Protein AF-A0A9W6U1C8-F1 (afdb_monomer_lite)

Organism: NCBI:txid2077276

Sequence (141 aa):
MPERPANHAFNPTRPQHAINRLLVSSEHEGKSPSALAEAMISSGATKFKPHHNYLIYDLEFGRRGLTIMHFVRFDFAARRASYADGSVNLNIFAASFSMPTAPKPQSLDGASNALSVLHVFAEAFFDQSTCRLLSSAWEFI

Structure (mmCIF, N/CA/C/O backbone):
data_AF-A0A9W6U1C8-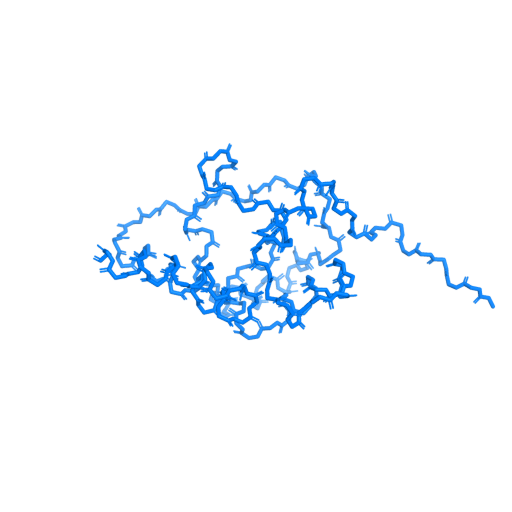F1
#
_entry.id   AF-A0A9W6U1C8-F1
#
loop_
_atom_site.group_PDB
_atom_site.id
_atom_site.type_symbol
_atom_site.label_atom_id
_atom_site.label_alt_id
_atom_site.label_comp_id
_atom_site.label_asym_id
_atom_site.label_entity_id
_atom_site.label_seq_id
_atom_site.pdbx_PDB_ins_code
_atom_site.Cartn_x
_atom_site.Cartn_y
_atom_site.Cartn_z
_atom_site.occupancy
_atom_site.B_iso_or_equiv
_atom_site.auth_seq_id
_atom_site.auth_comp_id
_atom_site.auth_asym_id
_atom_site.auth_atom_id
_atom_site.pdbx_PDB_model_num
ATOM 1 N N . MET A 1 1 ? 8.203 0.757 38.483 1.00 35.03 1 MET A N 1
ATOM 2 C CA . MET A 1 1 ? 9.018 1.638 37.619 1.00 35.03 1 MET A CA 1
ATOM 3 C C . MET A 1 1 ? 8.229 1.836 36.337 1.00 35.03 1 MET A C 1
ATOM 5 O O . MET A 1 1 ? 7.955 0.821 35.712 1.00 35.03 1 MET A O 1
ATOM 9 N N . PRO A 1 2 ? 7.765 3.045 35.975 1.00 43.03 2 PRO A N 1
ATOM 10 C CA . PRO A 1 2 ? 7.132 3.226 34.679 1.00 43.03 2 PRO A CA 1
ATOM 11 C C . PRO A 1 2 ? 8.224 3.237 33.606 1.00 43.03 2 PRO A C 1
ATOM 13 O O . PRO A 1 2 ? 9.221 3.949 33.738 1.00 43.03 2 PRO A O 1
ATOM 16 N N . GLU A 1 3 ? 8.050 2.404 32.585 1.00 40.16 3 GLU A N 1
ATOM 17 C CA . GLU A 1 3 ? 8.913 2.342 31.407 1.00 40.16 3 GLU A CA 1
ATOM 18 C C . GLU A 1 3 ? 9.041 3.732 30.769 1.00 40.16 3 GLU A C 1
ATOM 20 O O . GLU A 1 3 ? 8.054 4.422 30.504 1.00 40.16 3 GLU A O 1
ATOM 25 N N . ARG A 1 4 ? 10.283 4.165 30.550 1.00 35.06 4 ARG A N 1
ATOM 26 C CA . ARG A 1 4 ? 10.612 5.411 29.857 1.00 35.06 4 ARG A CA 1
ATOM 27 C C . ARG A 1 4 ? 10.182 5.240 28.387 1.00 35.06 4 ARG A C 1
ATOM 29 O O . ARG A 1 4 ? 10.653 4.286 27.770 1.00 35.06 4 ARG A O 1
ATOM 36 N N . PRO A 1 5 ? 9.335 6.110 27.799 1.00 37.94 5 PRO A N 1
ATOM 37 C CA . PRO A 1 5 ? 8.966 5.964 26.396 1.00 37.94 5 PRO A CA 1
ATOM 38 C C . PRO A 1 5 ? 10.231 6.014 25.536 1.00 37.94 5 PRO A C 1
ATOM 40 O O . PRO A 1 5 ? 11.079 6.890 25.726 1.00 37.94 5 PRO A O 1
ATOM 43 N N . ALA A 1 6 ? 10.377 5.063 24.614 1.00 43.75 6 ALA A N 1
ATOM 44 C CA . ALA A 1 6 ? 11.482 5.059 23.668 1.00 43.75 6 ALA A CA 1
ATOM 45 C C . ALA A 1 6 ? 11.498 6.398 22.913 1.00 43.75 6 ALA A C 1
ATOM 47 O O . ALA A 1 6 ? 10.523 6.764 22.259 1.00 43.75 6 ALA A O 1
ATOM 48 N N . ASN A 1 7 ? 12.615 7.125 22.998 1.00 44.34 7 ASN A N 1
ATOM 49 C CA . ASN A 1 7 ? 12.807 8.495 22.491 1.00 44.34 7 ASN A CA 1
ATOM 50 C C . ASN A 1 7 ? 12.761 8.617 20.942 1.00 44.34 7 ASN A C 1
ATOM 52 O O . ASN A 1 7 ? 13.229 9.600 20.380 1.00 44.34 7 ASN A O 1
ATOM 56 N N . HIS A 1 8 ? 12.233 7.596 20.256 1.00 49.66 8 HIS A N 1
ATOM 57 C CA . HIS A 1 8 ? 12.170 7.431 18.799 1.00 49.66 8 HIS A CA 1
ATOM 58 C C . HIS A 1 8 ? 10.780 6.966 18.322 1.00 49.66 8 HIS A C 1
ATOM 60 O O . HIS A 1 8 ? 10.643 6.477 17.204 1.00 49.66 8 HIS A O 1
ATOM 66 N N . ALA A 1 9 ? 9.745 7.066 19.164 1.00 55.47 9 ALA A N 1
ATOM 67 C CA . ALA A 1 9 ? 8.395 6.680 18.770 1.00 55.47 9 ALA A CA 1
ATOM 68 C C . ALA A 1 9 ? 7.914 7.520 17.574 1.00 55.47 9 ALA A C 1
ATOM 70 O O . ALA A 1 9 ? 8.045 8.747 17.564 1.00 55.47 9 ALA A O 1
ATOM 71 N N . PHE A 1 10 ? 7.351 6.853 16.567 1.00 65.75 10 PHE A N 1
ATOM 72 C CA . PHE A 1 10 ? 6.776 7.517 15.407 1.00 65.75 10 PHE A CA 1
ATOM 73 C C . PHE A 1 10 ? 5.647 8.458 15.831 1.00 65.75 10 PHE A C 1
ATOM 75 O O . PHE A 1 10 ? 4.668 8.032 16.445 1.00 65.75 10 PHE A O 1
ATOM 82 N N . ASN A 1 11 ? 5.787 9.738 15.487 1.00 69.75 11 ASN A N 1
ATOM 83 C CA . ASN A 1 11 ? 4.835 10.778 15.852 1.00 69.75 11 ASN A CA 1
ATOM 84 C C . ASN A 1 11 ? 4.389 11.553 14.598 1.00 69.75 11 ASN A C 1
ATOM 86 O O . ASN A 1 11 ? 5.051 12.524 14.215 1.00 69.75 11 ASN A O 1
ATOM 90 N N . PRO A 1 12 ? 3.317 11.109 13.916 1.00 73.19 12 PRO A N 1
ATOM 91 C CA . PRO A 1 12 ? 2.825 11.767 12.713 1.00 73.19 12 PRO A CA 1
ATOM 92 C C . PRO A 1 12 ? 2.339 13.195 12.991 1.00 73.19 12 PRO A C 1
ATOM 94 O O . PRO A 1 12 ? 1.767 13.514 14.031 1.00 73.19 12 PRO A O 1
ATOM 97 N N . THR A 1 13 ? 2.513 14.077 12.013 1.00 75.75 13 THR A N 1
ATOM 98 C CA . THR A 1 13 ? 1.953 15.434 12.041 1.00 75.75 13 THR A CA 1
ATOM 99 C C . THR A 1 13 ? 0.422 15.421 11.913 1.00 75.75 13 THR A C 1
ATOM 101 O O . THR A 1 13 ? -0.195 14.428 11.523 1.00 75.75 13 THR A O 1
ATOM 104 N N . ARG A 1 14 ? -0.238 16.553 12.201 1.00 80.44 14 ARG A N 1
ATOM 105 C CA . ARG A 1 14 ? -1.704 16.666 12.055 1.00 80.44 14 ARG A CA 1
ATOM 106 C C . ARG A 1 14 ? -2.212 16.353 10.634 1.00 80.44 14 ARG A C 1
ATOM 108 O O . ARG A 1 14 ? -3.179 15.598 10.542 1.00 80.44 14 ARG A O 1
ATOM 115 N N . PRO A 1 15 ? -1.599 16.869 9.545 1.00 78.25 15 PRO A N 1
ATOM 116 C CA . PRO A 1 15 ? -1.993 16.493 8.184 1.00 78.25 15 PRO A CA 1
ATOM 117 C C . PRO A 1 15 ? -1.823 14.997 7.925 1.00 78.25 15 PRO A C 1
ATOM 119 O O . PRO A 1 15 ? -2.721 14.361 7.385 1.00 78.25 15 PRO A O 1
ATOM 122 N N . GLN A 1 16 ? -0.725 14.417 8.405 1.00 76.38 16 GLN A N 1
ATOM 123 C CA . GLN A 1 16 ? -0.452 12.992 8.273 1.00 76.38 16 GLN A CA 1
ATOM 124 C C . GLN A 1 16 ? -1.524 12.130 8.958 1.00 76.38 16 GLN A C 1
ATOM 126 O O . GLN A 1 16 ? -2.017 11.161 8.385 1.00 76.38 16 GLN A O 1
ATOM 131 N N . HIS A 1 17 ? -1.964 12.515 10.157 1.00 79.62 17 HIS A N 1
ATOM 132 C CA . HIS A 1 17 ? -3.090 11.866 10.832 1.00 79.62 17 HIS A CA 1
ATOM 133 C C . HIS A 1 17 ? -4.426 12.027 10.097 1.00 79.62 17 HIS A C 1
ATOM 135 O O . HIS A 1 17 ? -5.304 11.174 10.231 1.00 79.62 17 HIS A O 1
ATOM 141 N N . ALA A 1 18 ? -4.629 13.129 9.375 1.00 81.88 18 ALA A N 1
ATOM 142 C CA . ALA A 1 18 ? -5.822 13.310 8.556 1.00 81.88 18 ALA A CA 1
ATOM 143 C C . ALA A 1 18 ? -5.796 12.372 7.341 1.00 81.88 18 ALA A C 1
ATOM 145 O O . ALA A 1 18 ? -6.769 11.659 7.130 1.00 81.88 18 ALA A O 1
ATOM 146 N N . ILE A 1 19 ? -4.670 12.301 6.624 1.00 79.88 19 ILE A N 1
ATOM 147 C CA . ILE A 1 19 ? -4.482 11.397 5.478 1.00 79.88 19 ILE A CA 1
ATOM 148 C C . ILE A 1 19 ? -4.676 9.939 5.906 1.00 79.88 19 ILE A C 1
ATOM 150 O O . ILE A 1 19 ? -5.490 9.234 5.317 1.00 79.88 19 ILE A O 1
ATOM 154 N N . ASN A 1 20 ? -4.031 9.508 6.993 1.00 82.56 20 ASN A N 1
ATOM 155 C CA . ASN A 1 20 ? -4.184 8.144 7.501 1.00 82.56 20 ASN A CA 1
ATOM 156 C C . ASN A 1 20 ? -5.648 7.792 7.803 1.00 82.56 20 ASN A C 1
ATOM 158 O O . ASN A 1 20 ? -6.088 6.696 7.485 1.00 82.56 20 ASN A O 1
ATOM 162 N N . ARG A 1 21 ? -6.417 8.711 8.403 1.00 83.44 21 ARG A N 1
ATOM 163 C CA . ARG A 1 21 ? -7.844 8.483 8.700 1.00 83.44 21 ARG A CA 1
ATOM 164 C C . ARG A 1 21 ? -8.724 8.385 7.457 1.00 83.44 21 ARG A C 1
ATOM 166 O O . ARG A 1 21 ? -9.796 7.807 7.544 1.00 83.44 21 ARG A O 1
ATOM 173 N N . LEU A 1 22 ? -8.298 8.972 6.343 1.00 84.50 22 LEU A N 1
ATOM 174 C CA . LEU A 1 22 ? -9.016 8.879 5.075 1.00 84.50 22 LEU A CA 1
ATOM 175 C C . LEU A 1 22 ? -8.704 7.579 4.332 1.00 84.50 22 LEU A C 1
ATOM 177 O O . LEU A 1 22 ? -9.557 7.093 3.603 1.00 84.50 22 LEU A O 1
ATOM 181 N N . LEU A 1 23 ? -7.488 7.049 4.490 1.00 85.56 23 LEU A N 1
ATOM 182 C CA . LEU A 1 23 ? -7.010 5.909 3.709 1.00 85.56 23 LEU A CA 1
ATOM 183 C C . LEU A 1 23 ? -7.167 4.571 4.424 1.00 85.56 23 LEU A C 1
ATOM 185 O O . LEU A 1 23 ? -7.408 3.571 3.764 1.00 85.56 23 LEU A O 1
ATOM 189 N N . VAL A 1 24 ? -6.965 4.518 5.740 1.00 88.19 24 VAL A N 1
ATOM 190 C CA . VAL A 1 24 ? -6.871 3.256 6.487 1.00 88.19 24 VAL A CA 1
ATOM 191 C C . VAL A 1 24 ? -8.254 2.714 6.833 1.00 88.19 24 VAL A C 1
ATOM 193 O O . VAL A 1 24 ? -9.137 3.464 7.243 1.00 88.19 24 VAL A O 1
ATOM 196 N N . SER A 1 25 ? -8.418 1.395 6.717 1.00 89.25 25 SER A N 1
ATOM 197 C CA . SER A 1 25 ? -9.639 0.687 7.112 1.00 89.25 25 SER A CA 1
ATOM 198 C C . SER A 1 25 ? -10.004 0.939 8.581 1.00 89.25 25 SER A C 1
ATOM 200 O O . SER A 1 25 ? -9.138 0.997 9.460 1.00 89.25 25 SER A O 1
ATOM 202 N N . SER A 1 26 ? -11.306 0.999 8.877 1.00 88.56 26 SER A N 1
ATOM 203 C CA . SER A 1 26 ? -11.824 1.123 10.247 1.00 88.56 26 SER A CA 1
ATOM 204 C C . SER A 1 26 ? -11.401 -0.036 11.158 1.00 88.56 26 SER A C 1
ATOM 206 O O . SER A 1 26 ? -11.353 0.124 12.372 1.00 88.56 26 SER A O 1
ATOM 208 N N . GLU A 1 27 ? -11.010 -1.189 10.603 1.00 88.00 27 GLU A N 1
ATOM 209 C CA . GLU A 1 27 ? -10.448 -2.321 11.365 1.00 88.00 27 GLU A CA 1
ATOM 210 C C . GLU A 1 27 ? -9.121 -1.996 12.074 1.00 88.00 27 GLU A C 1
ATOM 212 O O . GLU A 1 27 ? -8.603 -2.777 12.879 1.00 88.00 27 GLU A O 1
ATOM 217 N N . HIS A 1 28 ? -8.504 -0.867 11.741 1.00 86.94 28 HIS A N 1
ATOM 218 C CA . HIS A 1 28 ? -7.275 -0.390 12.364 1.00 86.94 28 HIS A CA 1
ATOM 219 C C . HIS A 1 28 ? -7.484 0.892 13.169 1.00 86.94 28 HIS A C 1
ATOM 221 O O . HIS A 1 28 ? -6.512 1.482 13.648 1.00 86.94 28 HIS A O 1
ATOM 227 N N . GLU A 1 29 ? -8.738 1.305 13.359 1.00 83.69 29 GLU A N 1
ATOM 228 C CA . GLU A 1 29 ? -9.080 2.421 14.225 1.00 83.69 29 GLU A CA 1
ATOM 229 C C . GLU A 1 29 ? -8.630 2.144 15.670 1.00 83.69 29 GLU A C 1
ATOM 231 O O . GLU A 1 29 ? -8.654 1.017 16.163 1.00 83.69 29 GLU A O 1
ATOM 236 N N . GLY A 1 30 ? -8.127 3.179 16.344 1.00 82.81 30 GLY A N 1
ATOM 237 C CA . GLY A 1 30 ? -7.608 3.070 17.710 1.00 82.81 30 GLY A CA 1
ATOM 238 C C . GLY A 1 30 ? -6.205 2.462 17.840 1.00 82.81 30 GLY A C 1
ATOM 239 O O . GLY A 1 30 ? -5.607 2.582 18.912 1.00 82.81 30 GLY A O 1
ATOM 240 N N . LYS A 1 31 ? -5.620 1.878 16.781 1.00 83.94 31 LYS A N 1
ATOM 241 C CA . LYS A 1 31 ? -4.203 1.474 16.804 1.00 83.94 31 LYS A CA 1
ATOM 242 C C . LYS A 1 31 ? -3.306 2.709 16.882 1.00 83.94 31 LYS A C 1
ATOM 244 O O . LYS A 1 31 ? -3.523 3.702 16.185 1.00 83.94 31 LYS A O 1
ATOM 249 N N . SER A 1 32 ? -2.265 2.641 17.713 1.00 82.88 32 SER A N 1
ATOM 250 C CA . SER A 1 32 ? -1.232 3.679 17.706 1.00 82.88 32 SER A CA 1
ATOM 251 C C . SER A 1 32 ? -0.492 3.671 16.358 1.00 82.88 32 SER A C 1
ATOM 253 O O . SER A 1 32 ? -0.371 2.607 15.743 1.00 82.88 32 SER A O 1
ATOM 255 N N . PRO A 1 33 ? 0.043 4.816 15.895 1.00 77.25 33 PRO A N 1
ATOM 256 C CA . PRO A 1 33 ? 0.792 4.878 14.639 1.00 77.25 33 PRO A CA 1
ATOM 257 C C . PRO A 1 33 ? 1.922 3.849 14.545 1.00 77.25 33 PRO A C 1
ATOM 259 O O . PRO A 1 33 ? 2.076 3.194 13.517 1.00 77.25 33 PRO A O 1
ATOM 262 N N . SER A 1 34 ? 2.671 3.651 15.634 1.00 76.94 34 SER A N 1
ATOM 263 C CA . SER A 1 34 ? 3.741 2.651 15.696 1.00 76.94 34 SER A CA 1
ATOM 264 C C . SER A 1 34 ? 3.213 1.222 15.555 1.00 76.94 34 SER A C 1
ATOM 266 O O . SER A 1 34 ? 3.761 0.452 14.774 1.00 76.94 34 SER A O 1
ATOM 268 N N . ALA A 1 35 ? 2.126 0.875 16.257 1.00 81.50 35 ALA A N 1
ATOM 269 C CA . ALA A 1 35 ? 1.547 -0.470 16.202 1.00 81.50 35 ALA A CA 1
ATOM 270 C C . ALA A 1 35 ? 0.947 -0.783 14.824 1.00 81.50 35 ALA A C 1
ATOM 272 O O . ALA A 1 35 ? 1.059 -1.903 14.325 1.00 81.50 35 ALA A O 1
ATOM 273 N N . LEU A 1 36 ? 0.318 0.210 14.191 1.00 81.69 36 LEU A N 1
ATOM 274 C CA . LEU A 1 36 ? -0.200 0.078 12.834 1.00 81.69 36 LEU A CA 1
ATOM 275 C C . LEU A 1 36 ? 0.934 -0.159 11.835 1.00 81.69 36 LEU A C 1
ATOM 277 O O . LEU A 1 36 ? 0.874 -1.090 11.033 1.00 81.69 36 LEU A O 1
ATOM 281 N N . ALA A 1 37 ? 1.988 0.647 11.916 1.00 77.75 37 ALA A N 1
ATOM 282 C CA . ALA A 1 37 ? 3.098 0.524 10.995 1.00 77.75 37 ALA A CA 1
ATOM 283 C C . ALA A 1 37 ? 3.882 -0.785 11.187 1.00 77.75 37 ALA A C 1
ATOM 285 O O . ALA A 1 37 ? 4.279 -1.407 10.205 1.00 77.75 37 ALA A O 1
ATOM 286 N N . GLU A 1 38 ? 4.036 -1.266 12.421 1.00 77.44 38 GLU A N 1
ATOM 287 C CA . GLU A 1 38 ? 4.610 -2.587 12.700 1.00 77.44 38 GLU A CA 1
ATOM 288 C C . GLU A 1 38 ? 3.766 -3.723 12.095 1.00 77.44 38 GLU A C 1
ATOM 290 O O . GLU A 1 38 ? 4.311 -4.629 11.454 1.00 77.44 38 GLU A O 1
ATOM 295 N N . ALA A 1 39 ? 2.434 -3.650 12.210 1.00 82.56 39 ALA A N 1
ATOM 296 C CA . ALA A 1 39 ? 1.525 -4.611 11.581 1.00 82.56 39 ALA A CA 1
ATOM 297 C C . ALA A 1 39 ? 1.656 -4.613 10.047 1.00 82.56 39 ALA A C 1
ATOM 299 O O . ALA A 1 39 ? 1.627 -5.669 9.417 1.00 82.56 39 ALA A O 1
ATOM 300 N N . MET A 1 40 ? 1.858 -3.446 9.436 1.00 83.12 40 MET A N 1
ATOM 301 C CA . MET A 1 40 ? 2.088 -3.336 7.995 1.00 83.12 40 MET A CA 1
ATOM 302 C C . MET A 1 40 ? 3.424 -3.933 7.584 1.00 83.12 40 MET A C 1
ATOM 304 O O . MET A 1 40 ? 3.461 -4.783 6.701 1.00 83.12 40 MET A O 1
ATOM 308 N N . ILE A 1 41 ? 4.516 -3.563 8.245 1.00 77.81 41 ILE A N 1
ATOM 309 C CA . ILE A 1 41 ? 5.859 -4.079 7.946 1.00 77.81 41 ILE A CA 1
ATOM 310 C C . ILE A 1 41 ? 5.904 -5.611 8.022 1.00 77.81 41 ILE A C 1
ATOM 312 O O . ILE A 1 41 ? 6.536 -6.258 7.182 1.00 77.81 41 ILE A O 1
ATOM 316 N N . SER A 1 42 ? 5.267 -6.178 9.049 1.00 78.19 42 SER A N 1
ATOM 317 C CA . SER A 1 42 ? 5.288 -7.615 9.338 1.00 78.19 42 SER A CA 1
ATOM 318 C C . SER A 1 42 ? 4.298 -8.430 8.501 1.00 78.19 42 SER A C 1
ATOM 320 O O . SER A 1 42 ? 4.419 -9.654 8.433 1.00 78.19 42 SER A O 1
ATOM 322 N N . SER A 1 43 ? 3.349 -7.782 7.822 1.00 84.31 43 SER A N 1
ATOM 323 C CA . SER A 1 43 ? 2.328 -8.467 7.034 1.00 84.31 43 SER A CA 1
ATOM 324 C C . SER A 1 43 ? 2.874 -9.098 5.754 1.00 84.31 43 SER A C 1
ATOM 326 O O . SER A 1 43 ? 3.675 -8.515 5.020 1.00 84.31 43 SER A O 1
ATOM 328 N N . GLY A 1 44 ? 2.348 -10.281 5.422 1.00 83.50 44 GLY A N 1
ATOM 329 C CA . GLY A 1 44 ? 2.587 -10.944 4.137 1.00 83.50 44 GLY A CA 1
ATOM 330 C C . GLY A 1 44 ? 2.029 -10.178 2.928 1.00 83.50 44 GLY A C 1
ATOM 331 O O . GLY A 1 44 ? 2.446 -10.437 1.796 1.00 83.50 44 GLY A O 1
ATOM 332 N N . ALA A 1 45 ? 1.125 -9.217 3.153 1.00 87.69 45 ALA A N 1
ATOM 333 C CA . ALA A 1 45 ? 0.632 -8.307 2.119 1.00 87.69 45 ALA A CA 1
ATOM 334 C C . ALA A 1 45 ? 1.689 -7.264 1.708 1.00 87.69 45 ALA A C 1
ATOM 336 O O . ALA A 1 45 ? 1.689 -6.794 0.569 1.00 87.69 45 ALA A O 1
ATOM 337 N N . THR A 1 46 ? 2.656 -6.964 2.582 1.00 85.62 46 THR A N 1
ATOM 338 C CA . THR A 1 46 ? 3.759 -6.035 2.302 1.00 85.62 46 THR A CA 1
ATOM 339 C C . THR A 1 46 ? 4.841 -6.740 1.496 1.00 85.62 46 THR A C 1
ATOM 341 O O . THR A 1 46 ? 5.839 -7.268 2.003 1.00 85.62 46 THR A O 1
ATOM 344 N N . LYS A 1 47 ? 4.595 -6.779 0.184 1.00 86.12 47 LYS A N 1
ATOM 345 C CA . LYS A 1 47 ? 5.460 -7.407 -0.821 1.00 86.12 47 LYS A CA 1
ATOM 346 C C . LYS A 1 47 ? 6.446 -6.428 -1.453 1.00 86.12 47 LYS A C 1
ATOM 348 O O . LYS A 1 47 ? 7.081 -6.795 -2.428 1.00 86.12 47 LYS A O 1
ATOM 353 N N . PHE A 1 48 ? 6.579 -5.217 -0.923 1.00 83.12 48 PHE A N 1
ATOM 354 C CA . PHE A 1 48 ? 7.556 -4.201 -1.323 1.00 83.12 48 PHE A CA 1
ATOM 355 C C . PHE A 1 48 ? 8.497 -3.893 -0.144 1.00 83.12 48 PHE A C 1
ATOM 357 O O . PHE A 1 48 ? 8.312 -4.399 0.965 1.00 83.12 48 PHE A O 1
ATOM 364 N N . LYS A 1 49 ? 9.554 -3.107 -0.374 1.00 77.00 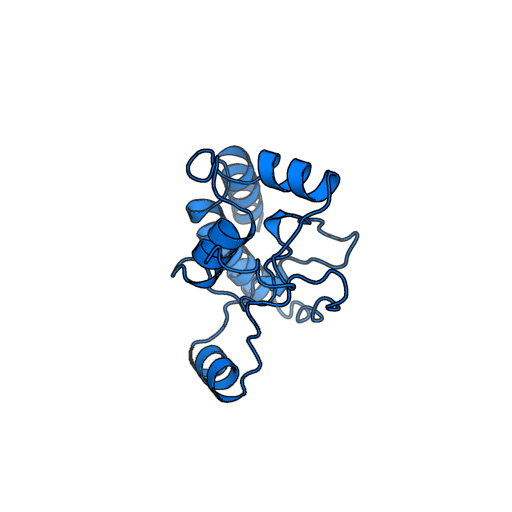49 LYS A N 1
ATOM 365 C CA . LYS A 1 49 ? 10.567 -2.834 0.657 1.00 77.00 49 LYS A CA 1
ATOM 366 C C . LYS A 1 49 ? 9.927 -2.039 1.814 1.00 77.00 49 LYS A C 1
ATOM 368 O O . LYS A 1 49 ? 9.313 -1.019 1.547 1.00 77.00 49 LYS A O 1
ATOM 373 N N . PRO A 1 50 ? 10.062 -2.419 3.091 1.00 64.88 50 PRO A N 1
ATOM 374 C CA . PRO A 1 50 ? 9.315 -1.781 4.185 1.00 64.88 50 PRO A CA 1
ATOM 375 C C . PRO A 1 50 ? 9.852 -0.414 4.651 1.00 64.88 50 PRO A C 1
ATOM 377 O O . PRO A 1 50 ? 9.334 0.144 5.609 1.00 64.88 50 PRO A O 1
ATOM 380 N N . HIS A 1 51 ? 10.849 0.187 3.986 1.00 61.03 51 HIS A N 1
ATOM 381 C CA . HIS A 1 51 ? 11.282 1.563 4.316 1.00 61.03 51 HIS A CA 1
ATOM 382 C C . HIS A 1 51 ? 10.220 2.629 4.003 1.00 61.03 51 HIS A C 1
ATOM 384 O O . HIS A 1 51 ? 10.423 3.811 4.262 1.00 61.03 51 HIS A O 1
ATOM 390 N N . HIS A 1 52 ? 9.097 2.222 3.420 1.00 58.59 52 HIS A N 1
ATOM 391 C CA . HIS A 1 52 ? 8.072 3.104 2.899 1.00 58.59 52 HIS A CA 1
ATOM 392 C C . HIS A 1 52 ? 6.921 3.334 3.892 1.00 58.59 52 HIS A C 1
ATOM 394 O O . HIS A 1 52 ? 5.806 3.606 3.481 1.00 58.59 52 HIS A O 1
ATOM 400 N N . ASN A 1 53 ? 7.120 3.274 5.209 1.00 55.19 53 ASN A N 1
ATOM 401 C CA . ASN A 1 53 ? 5.978 3.450 6.125 1.00 55.19 53 ASN A CA 1
ATOM 402 C C . ASN A 1 53 ? 5.416 4.891 6.167 1.00 55.19 53 ASN A C 1
ATOM 404 O O . ASN A 1 53 ? 4.369 5.132 6.766 1.00 55.19 53 ASN A O 1
ATOM 408 N N . TYR A 1 54 ? 6.052 5.841 5.468 1.00 56.53 54 TYR A N 1
ATOM 409 C CA . TYR A 1 54 ? 5.471 7.147 5.127 1.00 56.53 54 TYR A CA 1
ATOM 410 C C . TYR A 1 54 ? 4.236 7.033 4.216 1.00 56.53 54 TYR A C 1
ATOM 412 O O . TYR A 1 54 ? 3.447 7.967 4.158 1.00 56.53 54 TYR A O 1
ATOM 420 N N . LEU A 1 55 ? 4.024 5.895 3.546 1.00 59.84 55 LEU A N 1
ATOM 421 C CA . LEU A 1 55 ? 3.000 5.688 2.514 1.00 59.84 55 LEU A CA 1
ATOM 422 C C . LEU A 1 55 ? 1.556 5.952 2.938 1.00 59.84 55 LEU A C 1
ATOM 424 O O . LEU A 1 55 ? 0.709 6.112 2.077 1.00 59.84 55 LEU A O 1
ATOM 428 N N . ILE A 1 56 ? 1.251 5.963 4.229 1.00 65.81 56 ILE A N 1
ATOM 429 C CA . ILE A 1 56 ? -0.138 6.021 4.725 1.00 65.81 56 ILE A CA 1
ATOM 430 C C . ILE A 1 56 ? -0.426 7.350 5.395 1.00 65.81 56 ILE A C 1
ATOM 432 O O . ILE A 1 56 ? -1.541 7.862 5.398 1.00 65.81 56 ILE A O 1
ATOM 436 N N . TYR A 1 57 ? 0.631 7.924 5.941 1.00 65.81 57 TYR A N 1
ATOM 437 C CA . TYR A 1 57 ? 0.614 9.244 6.513 1.00 65.81 57 TYR A CA 1
ATOM 438 C C . TYR A 1 57 ? 0.877 10.301 5.427 1.00 65.81 57 TYR A C 1
ATOM 440 O O . TYR A 1 57 ? 0.504 11.449 5.613 1.00 65.81 57 TYR A O 1
ATOM 448 N N . ASP A 1 58 ? 1.459 9.934 4.281 1.00 63.44 58 ASP A N 1
ATOM 449 C CA . ASP A 1 58 ? 1.927 10.870 3.253 1.00 63.44 58 ASP A CA 1
ATOM 450 C C . ASP A 1 58 ? 1.794 10.315 1.817 1.00 63.44 58 ASP A C 1
ATOM 452 O O . ASP A 1 58 ? 2.710 10.442 1.001 1.00 63.44 58 ASP A O 1
ATOM 456 N N . LEU A 1 59 ? 0.666 9.662 1.493 1.00 66.75 59 LEU A N 1
ATOM 457 C CA . LEU A 1 59 ? 0.391 9.168 0.135 1.00 66.75 59 LEU A CA 1
ATOM 458 C C . LEU A 1 59 ? 0.157 10.339 -0.842 1.00 66.75 59 LEU A C 1
ATOM 460 O O . LEU A 1 59 ? -0.976 10.708 -1.140 1.00 66.75 59 LEU A O 1
ATOM 464 N N . GLU A 1 60 ? 1.231 10.927 -1.364 1.00 63.69 60 GLU A N 1
ATOM 465 C CA . GLU A 1 60 ? 1.174 11.989 -2.374 1.00 63.69 60 GLU A CA 1
ATOM 466 C C . GLU A 1 60 ? 1.919 11.570 -3.649 1.00 63.69 60 GLU A C 1
ATOM 468 O O . GLU A 1 60 ? 3.131 11.771 -3.788 1.00 63.69 60 GLU A O 1
ATOM 473 N N . PHE A 1 61 ? 1.188 11.016 -4.622 1.00 61.22 61 PHE A N 1
ATOM 474 C CA . PHE A 1 61 ? 1.747 10.763 -5.951 1.00 61.22 61 PHE A CA 1
ATOM 475 C C . PHE A 1 61 ? 2.176 12.084 -6.618 1.00 61.22 61 PHE A C 1
ATOM 477 O O . PHE A 1 61 ? 1.452 13.080 -6.600 1.00 61.22 61 PHE A O 1
ATOM 484 N N . GLY A 1 62 ? 3.377 12.110 -7.201 1.00 54.50 62 GLY A N 1
ATOM 485 C CA . GLY A 1 62 ? 3.884 13.235 -8.002 1.00 54.50 62 GLY A CA 1
ATOM 486 C C . GLY A 1 62 ? 4.395 14.466 -7.232 1.00 54.50 62 GLY A C 1
ATOM 487 O O . GLY A 1 62 ? 5.405 15.029 -7.642 1.00 54.50 62 GLY A O 1
ATOM 488 N N . ARG A 1 63 ? 3.785 14.877 -6.107 1.00 53.66 63 ARG A N 1
ATOM 489 C CA . ARG A 1 63 ? 4.227 16.077 -5.346 1.00 53.66 63 ARG A CA 1
ATOM 490 C C . ARG A 1 63 ? 5.486 15.864 -4.512 1.00 53.66 63 ARG A C 1
ATOM 492 O O . ARG A 1 63 ? 6.290 16.782 -4.385 1.00 53.66 63 ARG A O 1
ATOM 499 N N . ARG A 1 64 ? 5.671 14.659 -3.971 1.00 56.50 64 ARG A N 1
ATOM 500 C CA . ARG A 1 64 ? 6.860 14.278 -3.184 1.00 56.50 64 ARG A CA 1
ATOM 501 C C . ARG A 1 64 ? 7.694 13.195 -3.857 1.00 56.50 64 ARG A C 1
ATOM 503 O O . ARG A 1 64 ? 8.584 12.626 -3.243 1.00 56.50 64 ARG A O 1
ATOM 510 N N . GLY A 1 65 ? 7.407 12.908 -5.127 1.00 60.31 65 GLY A N 1
ATOM 511 C CA . GLY A 1 65 ? 8.119 11.891 -5.895 1.00 60.31 65 GLY A CA 1
ATOM 512 C C . GLY A 1 65 ? 7.654 10.459 -5.639 1.00 60.31 65 GLY A C 1
ATOM 513 O O . GLY A 1 65 ? 8.283 9.552 -6.170 1.00 60.31 65 GLY A O 1
ATOM 514 N N . LEU A 1 66 ? 6.559 10.229 -4.897 1.00 70.62 66 LEU A N 1
ATOM 515 C CA . LEU A 1 66 ? 5.972 8.894 -4.815 1.00 70.62 66 LEU A CA 1
ATOM 516 C C . LEU A 1 66 ? 5.398 8.503 -6.185 1.00 70.62 66 LEU A C 1
ATOM 518 O O . LEU A 1 66 ? 4.673 9.261 -6.831 1.00 70.62 66 LEU A O 1
ATOM 522 N N . THR A 1 67 ? 5.744 7.304 -6.627 1.00 78.75 67 THR A N 1
ATOM 523 C CA . THR A 1 67 ? 5.323 6.697 -7.894 1.00 78.75 67 THR A CA 1
ATOM 524 C C . THR A 1 67 ? 4.923 5.250 -7.645 1.00 78.75 67 THR A C 1
ATOM 526 O O . THR A 1 67 ? 5.405 4.636 -6.691 1.00 78.75 67 THR A O 1
ATOM 529 N N . ILE A 1 68 ? 4.108 4.673 -8.535 1.00 83.69 68 ILE A N 1
ATOM 530 C CA . ILE A 1 68 ? 3.718 3.252 -8.474 1.00 83.69 68 ILE A CA 1
ATOM 531 C C . ILE A 1 68 ? 4.960 2.343 -8.402 1.00 83.69 68 ILE A C 1
ATOM 533 O O . ILE A 1 68 ? 4.947 1.315 -7.738 1.00 83.69 68 ILE A O 1
ATOM 537 N N . MET A 1 69 ? 6.087 2.767 -8.977 1.00 86.31 69 MET A N 1
ATOM 538 C CA . MET A 1 69 ? 7.339 2.010 -8.963 1.00 86.31 69 MET A CA 1
ATOM 539 C C . MET A 1 69 ? 7.994 1.864 -7.574 1.00 86.31 69 MET A C 1
ATOM 541 O O . MET A 1 69 ? 8.901 1.049 -7.425 1.00 86.31 69 MET A O 1
ATOM 545 N N . HIS A 1 70 ? 7.536 2.573 -6.536 1.00 83.06 70 HIS A N 1
ATOM 546 C CA . HIS A 1 70 ? 7.959 2.300 -5.148 1.00 83.06 70 HIS A CA 1
ATOM 547 C C . HIS A 1 70 ? 7.377 0.986 -4.606 1.00 83.06 70 HIS A C 1
ATOM 549 O O . HIS A 1 70 ? 7.891 0.423 -3.640 1.00 83.06 70 HIS A O 1
ATOM 555 N N . PHE A 1 71 ? 6.336 0.474 -5.263 1.00 85.75 71 PHE A N 1
ATOM 556 C CA . PHE A 1 71 ? 5.651 -0.76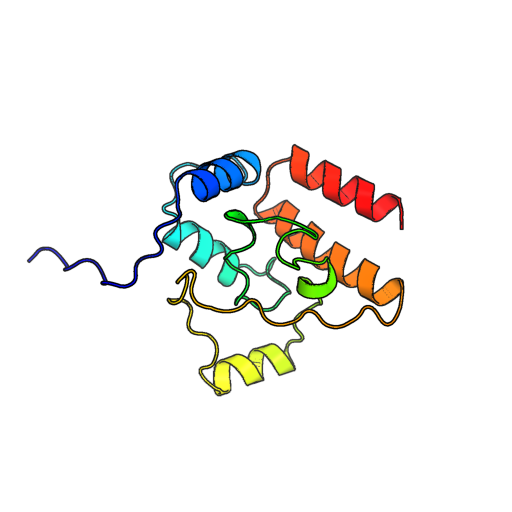6 -4.919 1.00 85.75 71 PHE A CA 1
ATOM 557 C C . PHE A 1 71 ? 6.125 -1.947 -5.765 1.00 85.75 71 PHE A C 1
ATOM 559 O O . PHE A 1 71 ? 5.469 -2.982 -5.810 1.00 85.75 71 PHE A O 1
ATOM 566 N N . VAL A 1 72 ? 7.279 -1.835 -6.433 1.00 87.25 72 VAL A N 1
ATOM 567 C CA . VAL A 1 72 ? 7.885 -2.994 -7.095 1.00 87.25 72 VAL A CA 1
ATOM 568 C C . VAL A 1 72 ? 8.093 -4.104 -6.072 1.00 87.25 72 VAL A C 1
ATOM 570 O O . VAL A 1 72 ? 8.530 -3.876 -4.938 1.00 87.25 72 VAL A O 1
ATOM 573 N N . ARG A 1 73 ? 7.768 -5.327 -6.496 1.00 85.62 73 ARG A N 1
ATOM 574 C CA . ARG A 1 73 ? 7.884 -6.509 -5.658 1.00 85.62 73 ARG A CA 1
ATOM 575 C C . ARG A 1 73 ? 9.307 -6.634 -5.122 1.00 85.62 73 ARG A C 1
ATOM 577 O O . ARG A 1 73 ? 10.271 -6.733 -5.873 1.00 85.62 73 ARG A O 1
ATOM 584 N N . PHE A 1 74 ? 9.414 -6.646 -3.806 1.00 80.62 74 PHE A N 1
ATOM 585 C CA . PHE A 1 74 ? 10.645 -6.857 -3.084 1.00 80.62 74 PHE A CA 1
ATOM 586 C C . PHE A 1 74 ? 10.943 -8.348 -3.078 1.00 80.62 74 PHE A C 1
ATOM 588 O O . PHE A 1 74 ? 10.275 -9.138 -2.403 1.00 80.62 74 PHE A O 1
ATOM 595 N N . ASP A 1 75 ? 11.897 -8.729 -3.922 1.00 74.00 75 ASP A N 1
ATOM 596 C CA . ASP A 1 75 ? 12.259 -10.121 -4.121 1.00 74.00 75 ASP A CA 1
ATOM 597 C C . ASP A 1 75 ? 12.775 -10.751 -2.810 1.00 74.00 75 ASP A C 1
ATOM 599 O O . ASP A 1 75 ? 13.298 -10.079 -1.919 1.00 74.00 75 ASP A O 1
ATOM 603 N N . PHE A 1 76 ? 12.603 -12.065 -2.671 1.00 66.75 76 PHE A N 1
ATOM 604 C CA . PHE A 1 76 ? 12.946 -12.784 -1.444 1.00 66.75 76 PHE A CA 1
ATOM 605 C C . PHE A 1 76 ? 14.459 -12.802 -1.147 1.00 66.75 76 PHE A C 1
ATOM 607 O O . PHE A 1 76 ? 14.869 -12.748 0.014 1.00 66.75 76 PHE A O 1
ATOM 614 N N . ALA A 1 77 ? 15.302 -12.852 -2.179 1.00 69.44 77 ALA A N 1
ATOM 615 C CA . ALA A 1 77 ? 16.751 -12.758 -2.062 1.00 69.44 77 ALA A CA 1
ATOM 616 C C . ALA A 1 77 ? 17.199 -11.344 -1.654 1.00 69.44 77 ALA A C 1
ATOM 618 O O . ALA A 1 77 ? 18.002 -11.230 -0.727 1.00 69.44 77 ALA A O 1
ATOM 619 N N . ALA A 1 78 ? 16.634 -10.285 -2.241 1.00 66.62 78 ALA A N 1
ATOM 620 C CA . ALA A 1 78 ? 16.853 -8.899 -1.822 1.00 66.62 78 ALA A CA 1
ATOM 621 C C . ALA A 1 78 ? 16.354 -8.648 -0.394 1.00 66.62 78 ALA A C 1
ATOM 623 O O . ALA A 1 78 ? 17.024 -7.970 0.386 1.00 66.62 78 ALA A O 1
ATOM 624 N N . ARG A 1 79 ? 15.223 -9.251 -0.008 1.00 66.69 79 ARG A N 1
ATOM 625 C CA . ARG A 1 79 ? 14.708 -9.206 1.366 1.00 66.69 79 ARG A CA 1
ATOM 626 C C . ARG A 1 79 ? 15.697 -9.821 2.345 1.00 66.69 79 ARG A C 1
ATOM 628 O O . ARG A 1 79 ? 16.075 -9.171 3.317 1.00 66.69 79 ARG A O 1
ATOM 635 N N . ARG A 1 80 ? 16.184 -11.027 2.055 1.00 65.25 80 ARG A N 1
ATOM 636 C CA . ARG A 1 80 ? 17.193 -11.714 2.871 1.00 65.25 80 ARG A CA 1
ATOM 637 C C . ARG A 1 80 ? 18.508 -10.930 2.955 1.00 65.25 80 ARG A C 1
ATOM 639 O O . ARG A 1 80 ? 19.060 -10.822 4.044 1.00 65.25 80 ARG A O 1
ATOM 646 N N . ALA A 1 81 ? 18.966 -10.337 1.852 1.00 66.19 81 ALA A N 1
ATOM 647 C CA . ALA A 1 81 ? 20.149 -9.476 1.841 1.00 66.19 81 ALA A CA 1
ATOM 648 C C . ALA A 1 81 ? 19.956 -8.214 2.705 1.00 66.19 81 ALA A C 1
ATOM 650 O O . ALA A 1 81 ? 20.842 -7.862 3.475 1.00 66.19 81 ALA A O 1
ATOM 651 N N . SER A 1 82 ? 18.778 -7.579 2.657 1.00 61.12 82 SER A N 1
ATOM 652 C CA . SER A 1 82 ? 18.494 -6.373 3.451 1.00 61.12 82 SER A CA 1
ATOM 653 C C . SER A 1 82 ? 18.462 -6.619 4.962 1.00 61.12 82 SER A C 1
ATOM 655 O O . SER A 1 82 ? 18.879 -5.744 5.724 1.00 61.12 82 SER A O 1
ATOM 657 N N . TYR A 1 83 ? 18.004 -7.806 5.386 1.00 61.44 83 TYR A N 1
ATOM 658 C CA . TYR A 1 83 ? 18.059 -8.237 6.784 1.00 61.44 83 TYR A CA 1
ATOM 659 C C . TYR A 1 83 ? 19.491 -8.557 7.222 1.00 61.44 83 TYR A C 1
ATOM 661 O O . TYR A 1 83 ? 19.857 -8.243 8.350 1.00 61.44 83 TYR A O 1
ATOM 669 N N . ALA A 1 84 ? 20.305 -9.145 6.337 1.00 61.12 84 ALA A N 1
ATOM 670 C CA . ALA A 1 84 ? 21.706 -9.452 6.622 1.00 61.12 84 ALA A CA 1
ATOM 671 C C . ALA A 1 84 ? 22.580 -8.191 6.765 1.00 61.12 84 ALA A C 1
ATOM 673 O O . ALA A 1 84 ? 23.511 -8.184 7.562 1.00 61.12 84 ALA A O 1
ATOM 674 N N . ASP A 1 85 ? 22.255 -7.123 6.035 1.00 58.53 85 ASP A N 1
ATOM 675 C CA . ASP A 1 85 ? 22.980 -5.843 6.046 1.00 58.53 85 ASP A CA 1
ATOM 676 C C . ASP A 1 85 ? 22.570 -4.910 7.209 1.00 58.53 85 ASP A C 1
ATOM 678 O O . ASP A 1 85 ? 23.055 -3.790 7.330 1.00 58.53 85 ASP A O 1
ATOM 682 N N . GLY A 1 86 ? 21.609 -5.309 8.056 1.00 54.62 86 GLY A N 1
ATOM 683 C CA . GLY A 1 86 ? 21.096 -4.455 9.142 1.00 54.62 86 GLY A CA 1
ATOM 684 C C . GLY A 1 86 ? 20.396 -3.168 8.667 1.00 54.62 86 GLY A C 1
ATOM 685 O O . GLY A 1 86 ? 20.024 -2.323 9.478 1.00 54.62 86 GLY A O 1
A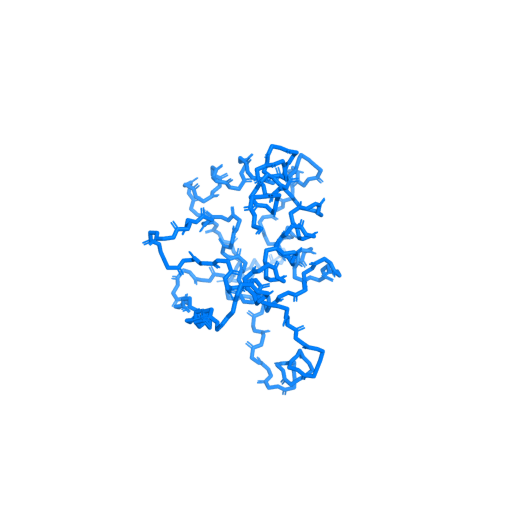TOM 686 N N . SER A 1 87 ? 20.181 -3.025 7.354 1.00 51.81 87 SER A N 1
ATOM 687 C CA . SER A 1 87 ? 19.656 -1.819 6.698 1.00 51.81 87 SER A CA 1
ATOM 688 C C . SER A 1 87 ? 18.199 -1.494 7.052 1.00 51.81 87 SER A C 1
ATOM 690 O O . SER A 1 87 ? 17.727 -0.378 6.823 1.00 51.81 87 SER A O 1
ATOM 692 N N . VAL A 1 88 ? 17.459 -2.454 7.615 1.00 50.16 88 VAL A N 1
ATOM 693 C CA . VAL A 1 88 ? 16.049 -2.298 7.986 1.00 50.16 88 VAL A CA 1
ATOM 694 C C . VAL A 1 88 ? 15.948 -1.772 9.417 1.00 50.16 88 VAL A C 1
ATOM 696 O O . VAL A 1 88 ? 15.622 -2.498 10.352 1.00 50.16 88 VAL A O 1
ATOM 699 N N . ASN A 1 89 ? 16.217 -0.478 9.595 1.00 50.06 89 ASN A N 1
ATOM 700 C CA . ASN A 1 89 ? 15.891 0.190 10.848 1.00 50.06 89 ASN A CA 1
ATOM 701 C C . ASN A 1 89 ? 14.388 0.509 10.885 1.00 50.06 89 ASN A C 1
ATOM 703 O O . ASN A 1 89 ? 13.932 1.514 10.343 1.00 50.06 89 ASN A O 1
ATOM 707 N N . LEU A 1 90 ? 13.622 -0.376 11.524 1.00 50.06 90 LEU A N 1
ATOM 708 C CA . LEU A 1 90 ? 12.170 -0.253 11.703 1.00 50.06 90 LEU A CA 1
ATOM 709 C C . LEU A 1 90 ? 11.762 0.882 12.656 1.00 50.06 90 LEU A C 1
ATOM 711 O O . LEU A 1 90 ? 10.580 1.189 12.750 1.00 50.06 90 LEU A O 1
ATOM 715 N N . ASN A 1 91 ? 12.719 1.517 13.339 1.00 43.22 91 ASN A N 1
ATOM 716 C CA . ASN A 1 91 ? 12.468 2.605 14.286 1.00 43.22 91 ASN A CA 1
ATOM 717 C C . ASN A 1 91 ? 12.654 4.004 13.682 1.00 43.22 91 ASN A C 1
ATOM 719 O O . ASN A 1 91 ? 12.415 4.994 14.370 1.00 43.22 91 ASN A O 1
ATOM 723 N N . ILE A 1 92 ? 13.070 4.130 12.417 1.00 46.00 92 ILE A N 1
ATOM 724 C CA . ILE A 1 92 ? 13.284 5.445 11.799 1.00 46.00 92 ILE A CA 1
ATOM 725 C C . ILE A 1 92 ? 12.090 5.784 10.910 1.00 46.00 92 ILE A C 1
ATOM 727 O O . ILE A 1 92 ? 12.119 5.643 9.694 1.00 46.00 92 ILE A O 1
ATOM 731 N N . PHE A 1 93 ? 11.036 6.282 11.551 1.00 51.84 93 PHE A N 1
ATOM 732 C CA . PHE A 1 93 ? 9.969 7.049 10.902 1.00 51.84 93 PHE A CA 1
ATOM 733 C C . PHE A 1 93 ? 10.270 8.556 10.898 1.00 51.84 93 PHE A C 1
ATOM 735 O O . PHE A 1 93 ? 9.374 9.395 10.776 1.00 51.84 93 PHE A O 1
ATOM 742 N N . ALA A 1 94 ? 11.529 8.935 11.119 1.00 44.91 94 ALA A N 1
ATOM 743 C CA . ALA A 1 94 ? 11.906 10.335 11.181 1.00 44.91 94 ALA A CA 1
ATOM 744 C C . ALA A 1 94 ? 11.718 10.964 9.796 1.00 44.91 94 ALA A C 1
ATOM 746 O O . ALA A 1 94 ? 12.219 10.440 8.807 1.00 44.91 94 ALA A O 1
ATOM 747 N N . ALA A 1 95 ? 11.029 12.102 9.713 1.00 43.69 95 ALA A N 1
ATOM 748 C CA . ALA A 1 95 ? 10.810 12.859 8.473 1.00 43.69 95 ALA A CA 1
ATOM 749 C C . ALA A 1 95 ? 12.105 13.225 7.703 1.00 43.69 95 ALA A C 1
ATOM 751 O O . ALA A 1 95 ? 12.042 13.734 6.590 1.00 43.69 95 ALA A O 1
ATOM 752 N N . SER A 1 96 ? 13.275 12.975 8.295 1.00 43.62 96 SER A N 1
ATOM 753 C CA . SER A 1 96 ? 14.611 13.189 7.746 1.00 43.62 96 SER A CA 1
ATOM 754 C C . SER A 1 96 ? 15.148 12.051 6.866 1.00 43.62 96 SER A C 1
ATOM 756 O O . SER A 1 96 ? 16.229 12.214 6.302 1.00 43.62 96 SER A O 1
ATOM 758 N N . PHE A 1 97 ? 14.449 10.918 6.713 1.00 50.59 97 PHE A N 1
ATOM 759 C CA . PHE A 1 97 ? 14.873 9.894 5.753 1.00 50.59 97 PHE A CA 1
ATOM 760 C C . PHE A 1 97 ? 14.408 10.277 4.345 1.00 50.59 97 PHE A C 1
ATOM 762 O O . PHE A 1 97 ? 13.216 10.277 4.042 1.00 50.59 97 PHE A O 1
ATOM 769 N N . SER A 1 98 ? 15.359 10.629 3.479 1.00 57.06 98 SER A N 1
ATOM 770 C CA . SER A 1 98 ? 15.089 10.884 2.064 1.00 57.06 98 SER A CA 1
ATOM 771 C C . SER A 1 98 ? 14.428 9.660 1.436 1.00 57.06 98 SER A C 1
ATOM 773 O O . SER A 1 98 ? 14.960 8.552 1.566 1.00 57.06 98 SER A O 1
ATOM 775 N N . MET A 1 99 ? 13.300 9.850 0.743 1.00 62.16 99 MET A N 1
ATOM 776 C CA . MET A 1 99 ? 12.663 8.744 0.031 1.00 62.16 99 MET A CA 1
ATOM 777 C C . MET A 1 99 ? 13.659 8.122 -0.956 1.00 62.16 99 MET A C 1
ATOM 779 O O . MET A 1 99 ? 14.295 8.859 -1.717 1.00 62.16 99 MET A O 1
ATOM 783 N N . PRO A 1 100 ? 13.825 6.788 -0.950 1.00 66.75 100 PRO A N 1
ATOM 784 C CA . PRO A 1 100 ? 14.670 6.134 -1.931 1.00 66.75 100 PRO A CA 1
ATOM 785 C C . PRO A 1 100 ? 14.101 6.382 -3.327 1.00 66.75 100 PRO A C 1
ATOM 787 O O . PRO A 1 100 ? 12.898 6.275 -3.546 1.00 66.75 100 PRO A O 1
ATOM 790 N N . THR A 1 101 ? 14.974 6.703 -4.278 1.00 72.44 101 THR A N 1
ATOM 791 C CA . THR A 1 101 ? 14.574 6.928 -5.667 1.00 72.44 101 THR A CA 1
ATOM 792 C C . THR A 1 101 ? 13.901 5.679 -6.231 1.00 72.44 101 THR A C 1
ATOM 794 O O . THR A 1 101 ? 14.524 4.616 -6.296 1.00 72.44 101 THR A O 1
ATOM 797 N N . ALA A 1 102 ? 12.647 5.806 -6.673 1.00 77.94 102 ALA A N 1
ATOM 798 C CA . ALA A 1 102 ? 11.971 4.723 -7.376 1.00 77.94 102 ALA A CA 1
ATOM 799 C C . ALA A 1 102 ? 12.746 4.287 -8.629 1.00 77.94 102 ALA A C 1
ATOM 801 O O . ALA A 1 102 ? 13.262 5.134 -9.370 1.00 77.94 102 ALA A O 1
ATOM 802 N N . PRO A 1 103 ? 12.763 2.978 -8.935 1.00 80.31 103 PRO A N 1
ATOM 803 C CA . PRO A 1 103 ? 13.246 2.511 -10.222 1.00 80.31 103 PRO A CA 1
ATOM 804 C C . PRO A 1 103 ? 12.409 3.128 -11.348 1.00 80.31 103 PRO A C 1
ATOM 806 O O . PRO A 1 103 ? 11.188 3.265 -11.242 1.00 80.31 103 PRO A O 1
ATOM 809 N N . LYS A 1 104 ? 13.065 3.501 -12.451 1.00 81.31 104 LYS A N 1
ATOM 810 C CA . LYS A 1 104 ? 12.353 3.972 -13.643 1.00 81.31 104 LYS A CA 1
ATOM 811 C C . LYS A 1 104 ? 11.530 2.815 -14.226 1.00 81.31 104 LYS A C 1
ATOM 813 O O . LYS A 1 104 ? 12.066 1.709 -14.330 1.00 81.31 104 LYS A O 1
ATOM 818 N N . PRO A 1 105 ? 10.267 3.042 -14.625 1.00 81.31 105 PRO A N 1
ATOM 819 C CA . PRO A 1 105 ? 9.496 2.024 -15.323 1.00 81.31 105 PRO A CA 1
ATOM 820 C C . PRO A 1 105 ? 10.195 1.688 -16.644 1.00 81.31 105 PRO A C 1
ATOM 822 O O . PRO A 1 105 ? 10.459 2.574 -17.454 1.00 81.31 105 PRO A O 1
ATOM 825 N N . GLN A 1 106 ? 10.538 0.414 -16.828 1.00 85.69 106 GLN A N 1
ATOM 826 C CA . GLN A 1 106 ? 11.154 -0.089 -18.063 1.00 85.69 106 GLN A CA 1
ATOM 827 C C . GLN A 1 106 ? 10.119 -0.692 -19.020 1.00 85.69 106 GLN A C 1
ATOM 829 O O . GLN A 1 106 ? 10.385 -0.818 -20.211 1.00 85.69 106 GLN A O 1
ATOM 834 N N . SER A 1 107 ? 8.944 -1.057 -18.504 1.00 86.75 107 SER A N 1
ATOM 835 C CA . SER A 1 107 ? 7.838 -1.644 -19.258 1.00 86.75 107 SER A CA 1
ATOM 836 C C . SER A 1 107 ? 6.502 -1.384 -18.562 1.00 86.75 107 SER A C 1
ATOM 838 O O . SER A 1 107 ? 6.458 -1.102 -17.357 1.00 86.75 107 SER A O 1
ATOM 840 N N . LEU A 1 108 ? 5.411 -1.520 -19.322 1.00 86.44 108 LEU A N 1
ATOM 841 C CA . LEU A 1 108 ? 4.051 -1.490 -18.784 1.00 86.44 108 LEU A CA 1
ATOM 842 C C . LEU A 1 108 ? 3.813 -2.652 -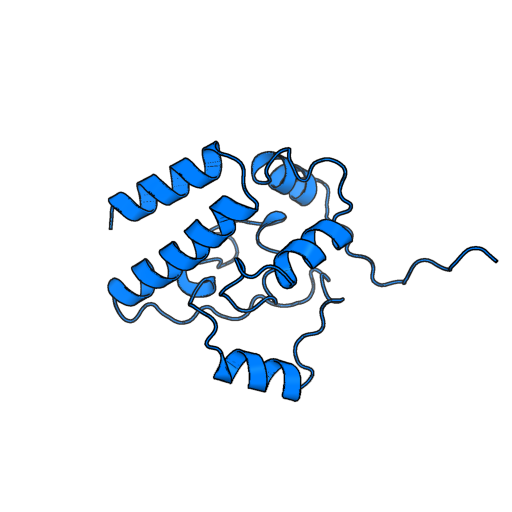17.809 1.00 86.44 108 LEU A C 1
ATOM 844 O O . LEU A 1 108 ? 3.241 -2.441 -16.744 1.00 86.44 108 LEU A O 1
ATOM 848 N N . ASP A 1 109 ? 4.346 -3.840 -18.105 1.00 87.69 109 ASP A N 1
ATOM 849 C CA . ASP A 1 109 ? 4.283 -5.010 -17.217 1.00 87.69 109 ASP A CA 1
ATOM 850 C C . ASP A 1 109 ? 4.909 -4.733 -15.846 1.00 87.69 109 ASP A C 1
ATOM 852 O O . ASP A 1 109 ? 4.382 -5.147 -14.814 1.00 87.69 109 ASP A O 1
ATOM 856 N N . GLY A 1 110 ? 6.027 -3.998 -15.812 1.00 86.56 110 GLY A N 1
ATOM 857 C CA . GLY A 1 110 ? 6.679 -3.607 -14.564 1.00 86.56 110 GLY A CA 1
ATOM 858 C C . GLY A 1 110 ? 5.808 -2.673 -13.722 1.00 86.56 110 GLY A C 1
ATOM 859 O O . GLY A 1 110 ? 5.685 -2.873 -12.512 1.00 86.56 110 GLY A O 1
ATOM 860 N N . ALA A 1 111 ? 5.170 -1.690 -14.363 1.00 86.62 111 ALA A N 1
ATOM 861 C CA . ALA A 1 111 ? 4.237 -0.779 -13.704 1.00 86.62 111 ALA A CA 1
ATOM 862 C C . ALA A 1 111 ? 2.971 -1.508 -13.224 1.00 86.62 111 ALA A C 1
ATOM 864 O O . ALA A 1 111 ? 2.545 -1.300 -12.089 1.00 86.62 111 ALA A O 1
ATOM 865 N N . SER A 1 112 ? 2.438 -2.416 -14.043 1.00 88.50 112 SER A N 1
ATOM 866 C CA . SER A 1 112 ? 1.288 -3.264 -13.712 1.00 88.50 112 SER A CA 1
ATOM 867 C C . SER A 1 112 ? 1.597 -4.136 -12.500 1.00 88.50 112 SER A C 1
ATOM 869 O O . SER A 1 112 ? 0.885 -4.098 -11.507 1.00 88.50 112 SER A O 1
ATOM 871 N N . ASN A 1 113 ? 2.725 -4.849 -12.490 1.00 89.25 113 ASN A N 1
ATOM 872 C CA . ASN A 1 113 ? 3.123 -5.674 -11.347 1.00 89.25 113 ASN A CA 1
ATOM 873 C C . ASN A 1 113 ? 3.285 -4.847 -10.057 1.00 89.25 113 ASN A C 1
ATOM 875 O O . ASN A 1 113 ? 2.847 -5.268 -8.986 1.00 89.25 113 ASN A O 1
ATOM 879 N N . ALA A 1 114 ? 3.867 -3.649 -10.147 1.00 89.25 114 ALA A N 1
ATOM 880 C CA . ALA A 1 114 ? 3.992 -2.755 -9.000 1.00 89.25 114 ALA A CA 1
ATOM 881 C C . ALA A 1 114 ? 2.624 -2.250 -8.496 1.00 89.25 114 ALA A C 1
ATOM 883 O O . ALA A 1 114 ? 2.387 -2.215 -7.287 1.00 89.25 114 ALA A O 1
ATOM 884 N N . LEU A 1 115 ? 1.683 -1.958 -9.400 1.00 89.69 115 LEU A N 1
ATOM 885 C CA . LEU A 1 115 ? 0.301 -1.646 -9.031 1.00 89.69 115 LEU A CA 1
ATOM 886 C C . LEU A 1 115 ? -0.391 -2.838 -8.349 1.00 89.69 115 LEU A C 1
ATOM 888 O O . LEU A 1 115 ? -1.190 -2.637 -7.442 1.00 89.69 115 LEU A O 1
ATOM 892 N N . SER A 1 116 ? -0.024 -4.074 -8.703 1.00 90.69 116 SER A N 1
ATOM 893 C CA . SER A 1 116 ? -0.596 -5.311 -8.130 1.00 90.69 116 SER A CA 1
ATOM 894 C C . SER A 1 116 ? -0.212 -5.441 -6.679 1.00 90.69 116 SER A C 1
ATOM 896 O O . SER A 1 116 ? -1.018 -5.749 -5.807 1.00 90.69 116 SER A O 1
ATOM 898 N N . VAL A 1 117 ? 1.066 -5.185 -6.425 1.00 90.88 117 VAL A N 1
ATOM 899 C CA . VAL A 1 117 ? 1.641 -5.209 -5.093 1.00 90.88 117 VAL A CA 1
ATOM 900 C C . VAL A 1 117 ? 1.014 -4.120 -4.223 1.00 90.88 117 VAL A C 1
ATOM 902 O O . VAL A 1 117 ? 0.680 -4.405 -3.074 1.00 90.88 117 VAL A O 1
ATOM 905 N N . LEU A 1 118 ? 0.799 -2.914 -4.764 1.00 88.88 118 LEU A N 1
ATOM 906 C CA . LEU A 1 118 ? 0.050 -1.860 -4.076 1.00 88.88 118 LEU A CA 1
ATOM 907 C C . LEU A 1 118 ? -1.402 -2.279 -3.807 1.00 88.88 118 LEU A C 1
ATOM 909 O O . LEU A 1 118 ? -1.890 -2.071 -2.702 1.00 88.88 118 LEU A O 1
ATOM 913 N N . HIS A 1 119 ? -2.079 -2.898 -4.772 1.00 90.31 119 HIS A N 1
ATOM 914 C CA . HIS A 1 119 ? -3.463 -3.333 -4.610 1.00 90.31 119 HIS A CA 1
ATOM 915 C C . HIS A 1 119 ? -3.611 -4.382 -3.498 1.00 90.31 119 HIS A C 1
ATOM 917 O O . HIS A 1 119 ? -4.397 -4.179 -2.581 1.00 90.31 119 HIS A O 1
ATOM 923 N N . VAL A 1 120 ? -2.770 -5.423 -3.487 1.00 91.56 120 VAL A N 1
ATOM 924 C CA . VAL A 1 120 ? -2.749 -6.438 -2.414 1.00 91.56 120 VAL A CA 1
ATOM 925 C C . VAL A 1 120 ? -2.471 -5.817 -1.042 1.00 91.56 120 VAL A C 1
ATOM 927 O O . VAL A 1 120 ? -3.011 -6.257 -0.030 1.00 91.56 120 VAL A O 1
ATOM 930 N N . PHE A 1 121 ? -1.602 -4.807 -0.983 1.00 89.69 121 PHE A N 1
ATOM 931 C CA . PHE A 1 121 ? -1.354 -4.079 0.256 1.00 89.69 121 PHE A CA 1
ATOM 932 C C . PHE A 1 121 ? -2.579 -3.268 0.691 1.00 89.69 121 PHE A C 1
ATOM 934 O O . PHE A 1 121 ? -2.941 -3.286 1.864 1.00 89.69 121 PHE A O 1
ATOM 941 N N . ALA A 1 122 ? -3.228 -2.584 -0.250 1.00 90.12 122 ALA A N 1
ATOM 942 C CA . ALA A 1 122 ? -4.425 -1.804 0.014 1.00 90.12 122 ALA A CA 1
ATOM 943 C C . ALA A 1 122 ? -5.573 -2.677 0.525 1.00 90.12 122 ALA A C 1
ATOM 945 O O . ALA A 1 122 ? -6.179 -2.318 1.523 1.00 90.12 122 ALA A O 1
ATOM 946 N N . GLU A 1 123 ? -5.811 -3.850 -0.063 1.00 91.94 123 GLU A N 1
ATOM 947 C CA . GLU A 1 123 ? -6.846 -4.780 0.414 1.00 91.94 123 GLU A CA 1
ATOM 948 C C . GLU A 1 123 ? -6.653 -5.194 1.879 1.00 91.94 123 GLU A C 1
ATOM 950 O O . GLU A 1 123 ? -7.621 -5.467 2.581 1.00 91.94 123 GLU A O 1
ATOM 955 N N . ALA A 1 124 ? -5.407 -5.229 2.357 1.00 91.19 124 ALA A N 1
ATOM 956 C CA . ALA A 1 124 ? -5.100 -5.612 3.729 1.00 91.19 124 ALA A CA 1
ATOM 957 C C . ALA A 1 124 ? -5.228 -4.464 4.743 1.00 91.19 124 ALA A C 1
ATOM 959 O O . ALA A 1 124 ? -5.321 -4.735 5.938 1.00 91.19 124 ALA A O 1
ATOM 960 N N . PHE A 1 125 ? -5.166 -3.202 4.304 1.00 89.88 125 PHE A N 1
ATOM 961 C CA . PHE A 1 125 ? -4.952 -2.070 5.215 1.00 89.88 125 PHE A CA 1
ATOM 962 C C . PHE A 1 125 ? -5.790 -0.825 4.929 1.00 89.88 125 PHE A C 1
ATOM 964 O O . PHE A 1 125 ? -5.975 -0.000 5.827 1.00 89.88 125 PHE A O 1
ATOM 971 N N . PHE A 1 126 ? -6.257 -0.643 3.700 1.00 90.56 126 PHE A N 1
ATOM 972 C CA . PHE A 1 126 ? -6.967 0.549 3.264 1.00 90.56 126 PHE A CA 1
ATOM 973 C C . PHE A 1 126 ? -8.477 0.355 3.265 1.00 90.56 126 PHE A C 1
ATOM 975 O O . PHE A 1 126 ? -8.997 -0.757 3.289 1.00 90.56 126 PHE A O 1
ATOM 982 N N . ASP A 1 127 ? -9.190 1.473 3.273 1.00 91.56 127 ASP A N 1
ATOM 983 C CA . ASP A 1 127 ? -10.635 1.493 3.185 1.00 91.56 127 ASP A CA 1
ATOM 984 C C . ASP A 1 127 ? -11.123 1.019 1.803 1.00 91.56 127 ASP A C 1
ATOM 986 O O . ASP A 1 127 ? -10.390 0.961 0.805 1.00 91.56 127 ASP A O 1
ATOM 990 N N . GLN A 1 128 ? -12.412 0.690 1.733 1.00 91.56 128 GLN A N 1
ATOM 991 C CA . GLN A 1 128 ? -13.021 0.190 0.504 1.00 91.56 128 GLN A CA 1
ATOM 992 C C . GLN A 1 128 ? -12.943 1.211 -0.642 1.00 91.56 128 GLN A C 1
ATOM 994 O O . GLN A 1 128 ? -12.848 0.819 -1.808 1.00 91.56 128 GLN A O 1
ATOM 999 N N . SER A 1 129 ? -12.997 2.509 -0.334 1.00 89.88 129 SER A N 1
ATOM 1000 C CA . SER A 1 129 ? -12.948 3.582 -1.331 1.00 89.88 129 SER A CA 1
ATOM 1001 C C . SER A 1 129 ? -11.589 3.617 -2.027 1.00 89.88 129 SER A C 1
ATOM 1003 O O . SER A 1 129 ? -11.521 3.644 -3.257 1.00 89.88 129 SER A O 1
ATOM 1005 N N . THR A 1 130 ? -10.507 3.536 -1.253 1.00 88.25 130 THR A N 1
ATOM 1006 C CA . THR A 1 130 ? -9.131 3.498 -1.756 1.00 88.25 130 THR A CA 1
ATOM 1007 C C . THR A 1 130 ? -8.866 2.208 -2.529 1.00 88.25 130 THR A C 1
ATOM 1009 O O . THR A 1 130 ? -8.268 2.248 -3.605 1.00 88.25 130 THR A O 1
ATOM 1012 N N . CYS A 1 131 ? -9.373 1.067 -2.051 1.00 90.75 131 CYS A N 1
ATOM 1013 C CA . CYS A 1 131 ? -9.268 -0.201 -2.780 1.00 90.75 131 CYS A CA 1
ATOM 1014 C C . CYS A 1 131 ? -9.966 -0.137 -4.146 1.00 90.75 131 CYS A C 1
ATOM 1016 O O . CYS A 1 131 ? -9.399 -0.577 -5.147 1.00 90.75 131 CYS A O 1
ATOM 1018 N N . ARG A 1 132 ? -11.164 0.461 -4.218 1.00 90.44 132 ARG A N 1
ATOM 1019 C CA . ARG A 1 132 ? -11.888 0.670 -5.485 1.00 90.44 132 ARG A CA 1
ATOM 1020 C C . ARG A 1 132 ? -11.117 1.574 -6.438 1.00 90.44 132 ARG A C 1
ATOM 1022 O O . ARG A 1 132 ? -10.983 1.223 -7.602 1.00 90.44 132 ARG A O 1
ATOM 1029 N N . LEU A 1 133 ? -10.560 2.683 -5.946 1.00 87.88 133 LEU A N 1
ATOM 1030 C CA . LEU A 1 133 ? -9.730 3.576 -6.760 1.00 87.88 133 LEU A CA 1
ATOM 1031 C C . LEU A 1 133 ? -8.537 2.833 -7.383 1.00 87.88 133 LEU A C 1
ATOM 1033 O O . LEU A 1 133 ? -8.273 2.981 -8.574 1.00 87.88 133 LEU A O 1
ATOM 1037 N N . LEU A 1 134 ? -7.838 2.014 -6.594 1.00 87.62 134 LEU A N 1
ATOM 1038 C CA . LEU A 1 134 ? -6.705 1.22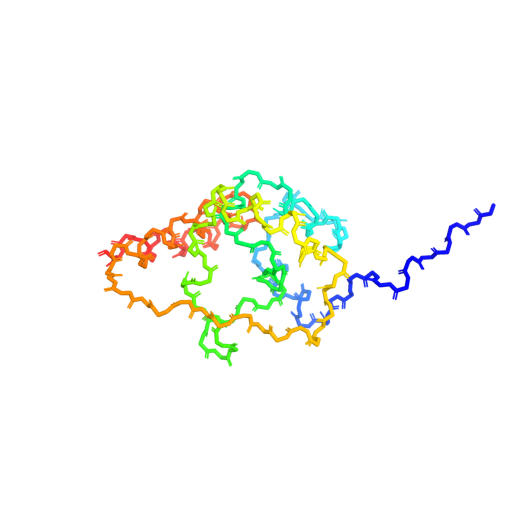1 -7.078 1.00 87.62 134 LEU A CA 1
ATOM 1039 C C . LEU A 1 134 ? -7.133 0.115 -8.049 1.00 87.62 134 LEU A C 1
ATOM 1041 O O . LEU A 1 134 ? -6.419 -0.142 -9.013 1.00 87.62 134 LEU A O 1
ATOM 1045 N N . SER A 1 135 ? -8.304 -0.488 -7.833 1.00 86.75 135 SER A N 1
ATOM 1046 C CA . SER A 1 135 ? -8.889 -1.472 -8.758 1.00 86.75 135 SER A CA 1
ATOM 1047 C C . SER A 1 135 ? -9.210 -0.833 -10.108 1.00 86.75 135 SER A C 1
ATOM 1049 O O . SER A 1 135 ? -8.827 -1.352 -11.148 1.00 86.75 135 SER A O 1
ATOM 1051 N N . SER A 1 136 ? -9.835 0.346 -10.110 1.00 86.75 136 SER A N 1
ATOM 1052 C CA . SER A 1 136 ? -10.126 1.069 -11.351 1.00 86.75 136 SER A CA 1
ATOM 1053 C C . SER A 1 136 ? -8.854 1.521 -12.071 1.00 86.75 136 SER A C 1
ATOM 1055 O O . SER A 1 136 ? -8.805 1.507 -13.296 1.00 86.75 136 SER A O 1
ATOM 1057 N N . ALA A 1 137 ? -7.804 1.893 -11.330 1.00 83.38 137 ALA A N 1
ATOM 1058 C CA . ALA A 1 137 ? -6.503 2.192 -11.925 1.00 83.38 137 ALA A CA 1
ATOM 1059 C C . ALA A 1 137 ? -5.858 0.949 -12.560 1.00 83.38 137 ALA A C 1
ATOM 1061 O O . ALA A 1 137 ? -5.188 1.073 -13.580 1.00 83.38 137 ALA A O 1
ATOM 1062 N N . TRP A 1 138 ? -6.064 -0.231 -11.968 1.00 78.81 138 TRP A N 1
ATOM 1063 C CA . TRP A 1 138 ? -5.605 -1.506 -12.514 1.00 78.81 138 TRP A CA 1
ATOM 1064 C C . TRP A 1 138 ? -6.338 -1.872 -13.804 1.00 78.81 138 TRP A C 1
ATOM 1066 O O . TRP A 1 138 ? -5.694 -2.251 -14.769 1.00 78.81 138 TRP A O 1
ATOM 1076 N N . GLU A 1 139 ? -7.664 -1.733 -13.837 1.00 81.38 139 GLU A N 1
ATOM 1077 C CA . GLU A 1 139 ? -8.492 -2.039 -15.016 1.00 81.38 139 GLU A CA 1
ATOM 1078 C C . GLU A 1 139 ? -8.211 -1.130 -16.221 1.00 81.38 139 GLU A C 1
ATOM 1080 O O . GLU A 1 139 ? -8.536 -1.485 -17.352 1.00 81.38 139 GLU A O 1
ATOM 1085 N N . PHE A 1 140 ? -7.646 0.055 -15.985 1.00 77.50 140 PHE A N 1
ATOM 1086 C CA . PHE A 1 140 ? -7.311 1.009 -17.039 1.00 77.50 140 PHE A CA 1
ATOM 1087 C C . PHE A 1 140 ? -6.019 0.660 -17.798 1.00 77.50 140 PHE A C 1
ATOM 1089 O O . PHE A 1 140 ? -5.831 1.144 -18.916 1.00 77.50 140 PHE A O 1
ATOM 1096 N N . ILE A 1 141 ? -5.120 -0.112 -17.180 1.00 67.94 141 ILE A N 1
ATOM 1097 C CA . ILE A 1 141 ? -3.822 -0.507 -17.751 1.00 67.94 141 ILE A CA 1
ATOM 1098 C C . ILE A 1 141 ? -3.988 -1.733 -18.649 1.00 67.94 141 ILE A C 1
ATOM 1100 O O . ILE A 1 141 ? -3.400 -1.704 -19.755 1.00 67.94 141 ILE A O 1
#

pLDDT: mean 73.59, std 15.42, range [35.03, 91.94]

Secondary structure (DSSP, 8-state):
-PPPPPTT-----HHHHHHHHHHB-GGGTT--HHHHHHHHHHSTT--S-GGGGGGTT---BTTSSB-GGGG----HHHHHHHHHTT---TT---TTSPPPPPPPP-SHHHHHHHHHHHHHHHHHHB-HHHHHHHHHHHHT-

Foldseek 3Di:
DDDDPDPLDDDADPQLVVQLVQWWDPVCPPPDLLRLLVCLCPDPLQQADSVVSSCRSPVDDPPLQDDLLSQQGCDPVNVVVCVVVVVPPSRPPDPPDRDPHGDDDPDPVRSLNSLVSVLSSSVVTTDPVVNVVSVVVNVVD

Radius of gyration: 15.56 Å; chains: 1; bounding box: 36×30×57 Å